Protein AF-A0A0G1Y4P2-F1 (afdb_monomer_lite)

Secondary structure (DSSP, 8-state):
---HHHHHHHHHHHHHHSS-EEEEEEEEESSPPTTS-SS-EEEEEEEETTS-EEEEEEE--TT----TT-EEEEEEEEEEE-TTSPEEEEEEEEE---------------------------

pLDDT: mean 83.76, std 13.34, range [51.0, 97.94]

Structure (mmCIF, N/CA/C/O backbone):
data_AF-A0A0G1Y4P2-F1
#
_entry.id   AF-A0A0G1Y4P2-F1
#
loop_
_atom_site.group_PDB
_atom_site.id
_atom_site.type_symbol
_atom_site.label_atom_id
_atom_site.label_al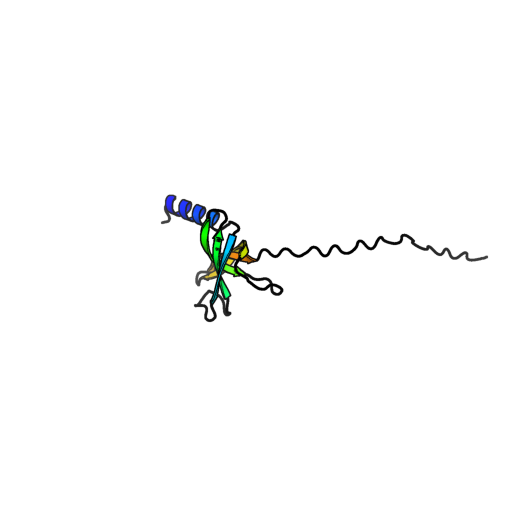t_id
_atom_site.label_comp_id
_atom_site.label_asym_id
_atom_site.label_entity_id
_atom_site.label_seq_id
_atom_site.pdbx_PDB_ins_code
_atom_site.Cartn_x
_atom_site.Cartn_y
_atom_site.Cartn_z
_atom_site.occupancy
_atom_site.B_iso_or_equiv
_atom_site.auth_seq_id
_atom_site.auth_comp_id
_atom_site.auth_asym_id
_atom_site.auth_atom_id
_atom_site.pdbx_PDB_model_num
ATOM 1 N N . MET A 1 1 ? -11.468 12.819 -25.129 1.00 51.00 1 MET A N 1
ATOM 2 C CA . MET A 1 1 ? -12.020 13.963 -24.369 1.00 51.00 1 MET A CA 1
ATOM 3 C C . MET A 1 1 ? -12.508 13.467 -23.014 1.00 51.00 1 MET A C 1
ATOM 5 O O . MET A 1 1 ? -13.310 12.543 -22.988 1.00 51.00 1 MET A O 1
ATOM 9 N N . SER A 1 2 ? -12.002 14.004 -21.901 1.00 67.81 2 SER A N 1
ATOM 10 C CA . SER A 1 2 ? -12.507 13.690 -20.556 1.00 67.81 2 SER A CA 1
ATOM 11 C C . SER A 1 2 ? -13.743 14.549 -20.255 1.00 67.81 2 SER A C 1
ATOM 13 O O . SER A 1 2 ? -13.673 15.773 -20.259 1.00 67.81 2 SER A O 1
ATOM 15 N N . ASN A 1 3 ? -14.896 13.916 -20.024 1.00 85.38 3 ASN A N 1
ATOM 16 C CA . ASN A 1 3 ? -16.129 14.609 -19.630 1.00 85.38 3 ASN A CA 1
ATOM 17 C C . ASN A 1 3 ? -16.045 15.012 -18.135 1.00 85.38 3 ASN A C 1
ATOM 19 O O . ASN A 1 3 ? -15.499 14.233 -17.341 1.00 85.38 3 ASN A O 1
ATOM 23 N N . PRO A 1 4 ? -16.576 16.180 -17.718 1.00 82.81 4 PRO A N 1
ATOM 24 C CA . PRO A 1 4 ? -16.621 16.614 -16.317 1.00 82.81 4 PRO A CA 1
ATOM 25 C C . PRO A 1 4 ? -17.078 15.537 -15.318 1.00 82.81 4 PRO A C 1
ATOM 27 O O . PRO A 1 4 ? -16.513 15.447 -14.227 1.00 82.81 4 PRO A O 1
ATOM 30 N N . SER A 1 5 ? -18.015 14.656 -15.681 1.00 83.88 5 SER A N 1
ATOM 31 C CA . SER A 1 5 ? -18.453 13.556 -14.806 1.00 83.88 5 SER A CA 1
ATOM 32 C C . SER A 1 5 ? -17.348 12.528 -14.528 1.00 83.88 5 SER A C 1
ATOM 34 O O . SER A 1 5 ? -17.248 1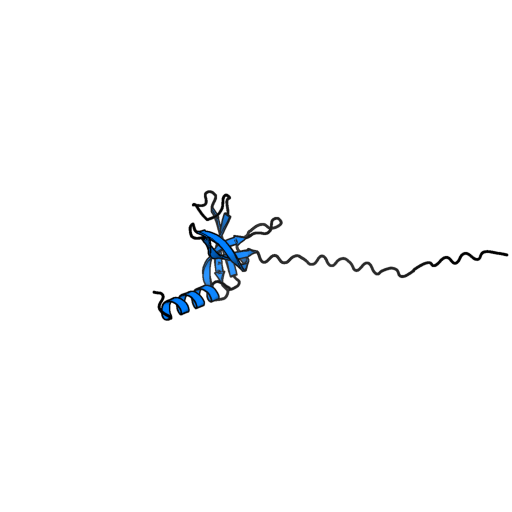2.009 -13.416 1.00 83.88 5 SER A O 1
ATOM 36 N N . VAL A 1 6 ? -16.487 12.248 -15.511 1.00 82.69 6 VAL A N 1
ATOM 37 C CA . VAL A 1 6 ? -15.337 11.337 -15.364 1.00 82.69 6 VAL A CA 1
ATOM 38 C C . VAL A 1 6 ? -14.292 11.961 -14.444 1.00 82.69 6 VAL A C 1
ATOM 40 O O . VAL A 1 6 ? -13.770 11.294 -13.552 1.00 82.69 6 VAL A O 1
ATOM 43 N N . ILE A 1 7 ? -14.043 13.261 -14.609 1.00 80.12 7 ILE A N 1
ATOM 44 C CA . ILE A 1 7 ? -13.100 14.016 -13.777 1.00 80.12 7 ILE A CA 1
ATOM 45 C C . ILE A 1 7 ? -13.583 14.054 -12.323 1.00 80.12 7 ILE A C 1
ATOM 47 O O . ILE A 1 7 ? -12.795 13.818 -11.408 1.00 80.12 7 ILE A O 1
ATOM 51 N N . TYR A 1 8 ? -14.874 14.311 -12.098 1.00 81.38 8 TYR A N 1
ATOM 52 C CA . TYR A 1 8 ? -15.459 14.304 -10.758 1.00 81.38 8 TYR A CA 1
ATOM 53 C C . TYR A 1 8 ? -15.311 12.934 -10.089 1.00 81.38 8 TYR A C 1
ATOM 55 O O . TYR A 1 8 ? -14.780 12.847 -8.984 1.00 81.38 8 TYR A O 1
ATOM 63 N N . ARG A 1 9 ? -15.681 11.850 -10.785 1.00 78.25 9 ARG A N 1
ATOM 64 C CA . ARG A 1 9 ? -15.536 10.478 -10.271 1.00 78.25 9 ARG A CA 1
ATOM 65 C C . ARG A 1 9 ? -14.086 10.142 -9.926 1.00 78.25 9 ARG A C 1
ATOM 67 O O . ARG A 1 9 ? -13.836 9.591 -8.857 1.00 78.25 9 ARG A O 1
ATOM 74 N N . ALA A 1 10 ? -13.135 10.514 -10.783 1.00 76.88 10 ALA A N 1
ATOM 75 C CA . ALA A 1 10 ? -11.712 10.299 -10.533 1.00 76.88 10 ALA A CA 1
ATOM 76 C C . ALA A 1 10 ? -11.222 11.061 -9.288 1.00 76.88 10 ALA A C 1
ATOM 78 O O . ALA A 1 10 ? -10.523 10.491 -8.449 1.00 76.88 10 ALA A O 1
ATOM 79 N N . LYS A 1 11 ? -11.642 12.323 -9.115 1.00 80.00 11 LYS A N 1
ATOM 80 C CA . LYS A 1 11 ? -11.320 13.125 -7.923 1.00 80.00 11 LYS A CA 1
ATOM 81 C C . LYS A 1 11 ? -11.903 12.515 -6.650 1.00 80.00 11 LYS A C 1
ATOM 83 O O . LYS A 1 11 ? -11.193 12.415 -5.653 1.00 80.00 11 LYS A O 1
ATOM 88 N N . THR A 1 12 ? -13.162 12.085 -6.681 1.00 80.00 12 THR A N 1
ATOM 89 C CA . THR A 1 12 ? -13.828 11.470 -5.524 1.00 80.00 12 THR A CA 1
ATOM 90 C C . THR A 1 12 ? -13.177 10.141 -5.150 1.00 80.00 12 THR A C 1
ATOM 92 O O . THR A 1 12 ? -12.905 9.905 -3.977 1.00 80.00 12 THR A O 1
ATOM 95 N N . ALA A 1 13 ? -12.841 9.304 -6.135 1.00 78.19 13 ALA A N 1
ATOM 96 C CA . ALA A 1 13 ? -12.135 8.048 -5.897 1.00 78.19 13 ALA A CA 1
ATOM 97 C C . ALA A 1 13 ? -10.744 8.273 -5.282 1.00 78.19 13 ALA A C 1
ATOM 99 O O . ALA A 1 13 ? -10.378 7.578 -4.337 1.00 78.19 13 ALA A O 1
ATOM 100 N N . CYS A 1 14 ? -9.994 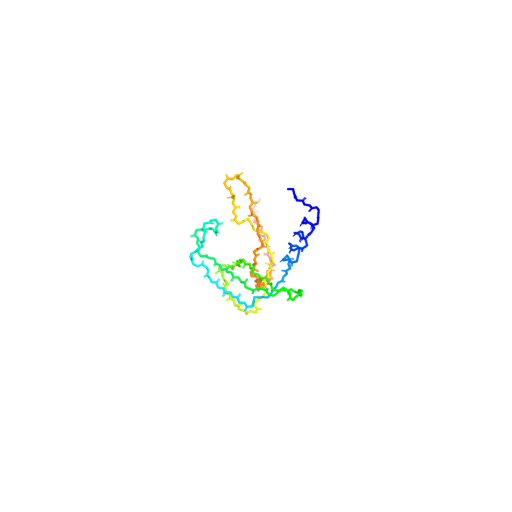9.263 -5.778 1.00 76.75 14 CYS A N 1
ATOM 101 C CA . CYS A 1 14 ? -8.690 9.628 -5.224 1.00 76.75 14 CYS A CA 1
ATOM 102 C C . CYS A 1 14 ? -8.809 10.112 -3.771 1.00 76.75 14 CYS A C 1
ATOM 104 O O . CYS A 1 14 ? -8.140 9.578 -2.891 1.00 76.75 14 CYS A O 1
ATOM 106 N N . LYS A 1 15 ? -9.734 11.042 -3.492 1.00 82.38 15 LYS A N 1
ATOM 107 C CA . LYS A 1 15 ? -10.008 11.512 -2.124 1.00 82.38 15 LYS A CA 1
ATOM 108 C C . LYS A 1 15 ? -10.372 10.373 -1.179 1.00 82.38 15 LYS A C 1
ATOM 110 O O . LYS A 1 15 ? -9.931 10.370 -0.039 1.00 82.38 15 LYS A O 1
ATOM 115 N N . ARG A 1 16 ? -11.150 9.401 -1.657 1.00 83.88 16 ARG A N 1
ATOM 116 C CA . ARG A 1 16 ? -11.539 8.239 -0.859 1.00 83.88 16 ARG A CA 1
ATOM 117 C C . ARG A 1 16 ? -10.346 7.352 -0.508 1.00 83.88 16 ARG A C 1
ATOM 119 O O . ARG A 1 16 ? -10.239 6.921 0.625 1.00 83.88 16 ARG A O 1
ATOM 126 N N . LYS A 1 17 ? -9.428 7.116 -1.452 1.00 85.44 17 LYS A N 1
ATOM 127 C CA . LYS A 1 17 ? -8.191 6.359 -1.186 1.00 85.44 17 LYS A CA 1
ATOM 128 C C . LYS A 1 17 ? -7.236 7.094 -0.240 1.00 85.44 17 LYS A C 1
ATOM 130 O O . LYS A 1 17 ? -6.479 6.446 0.472 1.00 85.44 17 LYS A O 1
ATOM 135 N N . MET A 1 18 ? -7.279 8.425 -0.209 1.00 90.62 18 MET A N 1
ATOM 136 C CA . MET A 1 18 ? -6.484 9.268 0.693 1.00 90.62 18 MET A CA 1
ATOM 137 C C . MET A 1 18 ? -7.062 9.306 2.118 1.00 90.62 18 MET A C 1
ATOM 139 O O . MET A 1 18 ? -7.207 10.370 2.712 1.00 90.62 18 MET A O 1
ATOM 143 N N . GLN A 1 19 ? -7.388 8.136 2.662 1.00 92.69 19 GLN A N 1
ATOM 144 C CA . GLN A 1 19 ? -7.790 7.941 4.051 1.00 92.69 19 GLN A CA 1
ATOM 145 C C . GLN A 1 19 ? -6.822 6.985 4.741 1.00 92.69 19 GLN A C 1
ATOM 147 O O . GLN A 1 19 ? -6.188 6.147 4.094 1.00 92.69 19 GLN A O 1
ATOM 152 N N . GLU A 1 20 ? -6.720 7.102 6.060 1.00 94.69 20 GLU A N 1
ATOM 153 C CA . GLU A 1 20 ? -6.031 6.099 6.866 1.00 94.69 20 GLU A CA 1
ATOM 154 C C . GLU A 1 20 ? -6.746 4.751 6.768 1.00 94.69 20 GLU A C 1
ATOM 156 O O . GLU A 1 20 ? -7.950 4.672 6.496 1.00 94.69 20 GLU A O 1
ATOM 161 N N . GLY A 1 21 ? -6.009 3.682 7.040 1.00 95.94 21 GLY A N 1
ATOM 162 C CA . GLY A 1 21 ? -6.579 2.347 7.024 1.00 95.94 21 GLY A CA 1
ATOM 163 C C . GLY A 1 21 ? -5.863 1.368 7.933 1.00 95.94 21 GLY A C 1
ATOM 164 O O . GLY A 1 21 ? -4.901 1.702 8.627 1.00 95.94 21 GLY A O 1
ATOM 165 N N . THR A 1 22 ? -6.364 0.142 7.921 1.00 97.38 22 THR A N 1
ATOM 166 C CA . THR A 1 22 ? -5.815 -1.006 8.630 1.00 97.38 22 THR A CA 1
ATOM 167 C C . THR A 1 22 ? -5.432 -2.089 7.626 1.00 97.38 22 THR A C 1
ATOM 169 O O . THR A 1 22 ? -6.195 -2.399 6.713 1.00 97.38 22 THR A O 1
ATOM 172 N N . VAL A 1 23 ? -4.256 -2.688 7.799 1.00 97.38 23 VAL A N 1
ATOM 173 C CA . VAL A 1 23 ? -3.786 -3.798 6.960 1.00 97.38 23 VAL A CA 1
ATOM 174 C C . VAL A 1 23 ? -4.616 -5.044 7.242 1.00 97.38 23 VAL A C 1
ATOM 176 O O . VAL A 1 23 ? -4.625 -5.533 8.369 1.00 97.38 23 VAL A O 1
ATOM 179 N N . ILE A 1 24 ? -5.269 -5.587 6.219 1.00 97.88 24 ILE A N 1
ATOM 180 C CA . ILE A 1 24 ? -6.059 -6.824 6.308 1.00 97.88 24 ILE A CA 1
ATOM 181 C C . ILE A 1 24 ? -5.258 -8.019 5.798 1.00 97.88 24 ILE A C 1
ATOM 183 O O . ILE A 1 24 ? -5.261 -9.087 6.402 1.00 97.88 24 ILE A O 1
ATOM 187 N N . SER A 1 25 ? -4.541 -7.839 4.695 1.00 97.94 25 SER A N 1
ATOM 188 C CA . SER A 1 25 ? -3.609 -8.829 4.162 1.00 97.94 25 SER A CA 1
ATOM 189 C C . SER A 1 25 ? -2.513 -8.129 3.374 1.00 97.94 25 SER A C 1
ATOM 191 O O . SER A 1 25 ? -2.665 -6.977 2.968 1.00 97.94 25 SER A O 1
ATOM 193 N N . PHE A 1 26 ? -1.390 -8.805 3.170 1.00 97.44 26 PHE A N 1
ATOM 194 C CA . PHE A 1 26 ? -0.314 -8.292 2.338 1.00 97.44 26 PHE A CA 1
ATOM 195 C C . PHE A 1 26 ? 0.445 -9.436 1.682 1.00 97.44 26 PHE A C 1
ATOM 197 O O . PHE A 1 26 ? 0.406 -10.575 2.147 1.00 97.44 26 PHE A O 1
ATOM 204 N N . THR A 1 27 ? 1.134 -9.126 0.592 1.00 96.69 27 THR A N 1
ATOM 205 C CA . THR A 1 27 ? 2.039 -10.056 -0.079 1.00 96.69 27 THR A CA 1
ATOM 206 C C . THR A 1 27 ? 3.185 -9.303 -0.742 1.00 96.69 27 THR A C 1
ATOM 208 O O . THR A 1 27 ? 3.089 -8.101 -1.004 1.00 96.69 27 THR A O 1
ATOM 211 N N . THR A 1 28 ? 4.270 -10.018 -1.017 1.00 95.62 28 THR A N 1
ATOM 212 C CA . THR A 1 28 ? 5.445 -9.480 -1.699 1.00 95.62 28 THR A CA 1
ATOM 213 C C . THR A 1 28 ? 5.407 -9.866 -3.170 1.00 95.62 28 THR A C 1
ATOM 215 O O . THR A 1 28 ? 5.355 -11.043 -3.527 1.00 95.62 28 THR A O 1
ATOM 218 N N . VAL A 1 29 ? 5.470 -8.863 -4.039 1.00 93.94 29 VAL A N 1
ATOM 219 C CA . VAL A 1 29 ? 5.645 -9.034 -5.478 1.00 93.94 29 VAL A CA 1
ATOM 220 C C . VAL A 1 29 ? 7.142 -9.094 -5.758 1.00 93.94 29 VAL A C 1
ATOM 222 O O . VAL A 1 29 ? 7.808 -8.065 -5.797 1.00 93.94 29 VAL A O 1
ATOM 225 N N . ASN A 1 30 ? 7.674 -10.304 -5.935 1.00 93.25 30 ASN A N 1
ATOM 226 C CA . ASN A 1 30 ? 9.112 -10.520 -6.150 1.00 93.25 30 ASN A CA 1
ATOM 227 C C . ASN A 1 30 ? 9.579 -10.183 -7.572 1.00 93.25 30 ASN A C 1
ATOM 229 O O . ASN A 1 30 ? 10.733 -9.823 -7.767 1.00 93.25 30 ASN A O 1
ATOM 233 N N . HIS A 1 31 ? 8.682 -10.291 -8.552 1.00 89.88 31 HIS A N 1
ATOM 234 C CA . HIS A 1 31 ? 8.978 -10.070 -9.967 1.00 89.88 31 HIS A CA 1
ATOM 235 C C . HIS A 1 31 ? 8.044 -8.979 -10.508 1.00 89.88 31 HIS A C 1
ATOM 237 O O . HIS A 1 31 ? 7.011 -9.296 -11.103 1.00 89.88 31 HIS A O 1
ATOM 243 N N . PRO A 1 32 ? 8.335 -7.695 -10.223 1.00 88.75 32 PRO A N 1
ATOM 244 C CA . PRO A 1 32 ? 7.545 -6.580 -10.733 1.00 88.75 32 PRO A CA 1
ATOM 245 C C . PRO A 1 32 ? 7.582 -6.543 -12.266 1.00 88.75 32 PRO A C 1
ATOM 247 O O . PRO A 1 32 ? 8.633 -6.726 -12.876 1.00 88.75 32 PRO A O 1
ATOM 250 N N . SER A 1 33 ? 6.442 -6.261 -12.898 1.00 86.00 33 SER A N 1
ATOM 251 C CA . SER A 1 33 ? 6.409 -5.962 -14.331 1.00 86.00 33 SER A CA 1
ATOM 252 C C . SER A 1 33 ? 7.073 -4.613 -14.625 1.00 86.00 33 SER A C 1
ATOM 254 O O . SER A 1 33 ? 7.225 -3.769 -13.735 1.00 86.00 33 SER A O 1
ATOM 256 N N . GLU A 1 34 ? 7.397 -4.361 -15.893 1.00 80.75 34 GLU A N 1
ATOM 257 C CA . GLU A 1 34 ? 8.027 -3.108 -16.309 1.00 80.75 34 GLU A CA 1
ATOM 258 C C . GLU A 1 34 ? 7.285 -1.858 -15.793 1.00 80.75 34 GLU A C 1
ATOM 260 O O . GLU A 1 34 ? 6.055 -1.730 -15.853 1.00 80.75 34 GLU A O 1
ATOM 265 N N . GLY A 1 35 ? 8.063 -0.914 -15.260 1.00 76.44 35 GLY A N 1
ATOM 266 C CA . GLY A 1 35 ? 7.569 0.355 -14.728 1.00 76.44 35 GLY A CA 1
ATOM 267 C C . GLY A 1 35 ? 7.115 0.342 -13.264 1.00 76.44 35 GLY A C 1
ATOM 268 O O . GLY A 1 35 ? 6.666 1.382 -12.798 1.00 76.44 35 GLY A O 1
ATOM 269 N N . PHE A 1 36 ? 7.242 -0.768 -12.530 1.00 77.69 36 PHE A N 1
ATOM 270 C CA . PHE A 1 36 ? 6.998 -0.813 -11.075 1.00 77.69 36 PHE A CA 1
ATOM 271 C C . PHE A 1 36 ? 8.280 -0.735 -10.227 1.00 77.69 36 PHE A C 1
ATOM 273 O O . PHE A 1 36 ? 8.225 -0.835 -9.004 1.00 77.69 36 PHE A O 1
ATOM 280 N N . GLY A 1 37 ? 9.425 -0.505 -10.874 1.00 75.81 37 GLY A N 1
ATOM 281 C CA . GLY A 1 37 ? 10.747 -0.509 -10.251 1.00 75.81 37 GLY A CA 1
ATOM 282 C C . GLY A 1 37 ? 11.502 -1.815 -10.505 1.00 75.81 37 GLY A C 1
ATOM 283 O O . GLY A 1 37 ? 10.975 -2.740 -11.117 1.00 75.81 37 GLY A O 1
ATOM 284 N N . ALA A 1 38 ? 12.760 -1.860 -10.065 1.00 74.31 38 ALA A N 1
ATOM 285 C CA . ALA A 1 38 ? 13.664 -2.986 -10.315 1.00 74.31 38 ALA A CA 1
ATOM 286 C C . ALA A 1 38 ? 13.656 -4.056 -9.207 1.00 74.31 38 ALA A C 1
ATOM 288 O O . ALA A 1 38 ? 14.256 -5.111 -9.381 1.00 74.31 38 ALA A O 1
ATOM 289 N N . GLY A 1 39 ? 13.024 -3.783 -8.061 1.00 84.75 39 GLY A N 1
ATOM 290 C CA . GLY A 1 39 ? 13.107 -4.632 -6.873 1.00 84.75 39 GLY A CA 1
ATOM 291 C C . GLY A 1 39 ? 11.747 -5.125 -6.378 1.00 84.75 39 GLY A C 1
ATOM 292 O O . GLY A 1 39 ? 10.717 -4.546 -6.737 1.00 84.75 39 GLY A O 1
ATOM 293 N N . PRO A 1 40 ? 11.736 -6.165 -5.525 1.00 90.44 40 PRO A N 1
ATOM 294 C CA . PRO A 1 40 ? 10.528 -6.615 -4.859 1.00 90.44 40 PRO A CA 1
ATOM 295 C C . PRO A 1 40 ? 9.835 -5.479 -4.109 1.00 90.44 40 PRO A C 1
ATOM 297 O O . PRO A 1 40 ? 10.486 -4.645 -3.479 1.00 90.44 40 PRO A O 1
ATOM 300 N N . PHE A 1 41 ? 8.507 -5.472 -4.135 1.00 91.94 41 PHE A N 1
ATOM 301 C CA . PHE A 1 41 ? 7.707 -4.523 -3.368 1.00 91.94 41 PHE A CA 1
ATOM 302 C C . PHE A 1 41 ? 6.525 -5.224 -2.714 1.00 91.94 41 PHE A C 1
ATOM 304 O O . PHE A 1 41 ? 6.120 -6.312 -3.122 1.00 91.94 41 PHE A O 1
ATOM 311 N N . ILE A 1 42 ? 5.968 -4.603 -1.680 1.00 94.75 42 ILE A N 1
ATOM 312 C CA . ILE A 1 42 ? 4.849 -5.171 -0.935 1.00 94.75 42 ILE A CA 1
ATOM 313 C C . ILE A 1 42 ? 3.560 -4.500 -1.384 1.00 94.75 42 ILE A C 1
ATOM 315 O O . ILE A 1 42 ? 3.498 -3.280 -1.540 1.00 94.75 42 ILE A O 1
ATOM 319 N N . ILE A 1 43 ? 2.529 -5.311 -1.583 1.00 95.38 43 ILE A N 1
ATOM 320 C CA . ILE A 1 43 ? 1.157 -4.859 -1.797 1.00 95.38 43 ILE A CA 1
ATOM 321 C C . ILE A 1 43 ? 0.304 -5.278 -0.611 1.00 95.38 43 ILE A C 1
ATOM 323 O O . ILE A 1 43 ? 0.476 -6.369 -0.067 1.00 95.38 43 ILE A O 1
ATOM 327 N N . GLY A 1 44 ? -0.617 -4.409 -0.217 1.00 96.44 44 GLY A N 1
ATOM 328 C CA . GLY A 1 44 ? -1.532 -4.639 0.890 1.00 96.44 44 GLY A CA 1
ATOM 329 C C . GLY A 1 44 ? -2.980 -4.501 0.456 1.00 96.44 44 GLY A C 1
ATOM 330 O O . GLY A 1 44 ? -3.306 -3.629 -0.351 1.00 96.44 44 GLY A O 1
ATOM 331 N N . LEU A 1 45 ? -3.843 -5.337 1.027 1.00 97.88 45 LEU A N 1
ATOM 332 C CA . LEU A 1 45 ? -5.271 -5.076 1.131 1.00 97.88 45 LEU A CA 1
ATOM 333 C C . LEU A 1 45 ? -5.515 -4.305 2.424 1.00 97.88 45 LEU A C 1
ATOM 335 O O . LEU A 1 45 ? -5.185 -4.777 3.514 1.00 97.88 45 LEU A O 1
ATOM 339 N N . ILE A 1 46 ? -6.096 -3.123 2.294 1.00 97.75 46 ILE A N 1
ATOM 340 C CA . ILE A 1 46 ? -6.268 -2.172 3.384 1.00 97.75 46 ILE A CA 1
ATOM 341 C C . ILE A 1 46 ? -7.749 -1.861 3.513 1.00 97.75 46 ILE A C 1
ATOM 343 O O . ILE A 1 46 ? -8.411 -1.543 2.526 1.00 97.75 46 ILE A O 1
ATOM 347 N N . GLU A 1 47 ? -8.261 -1.958 4.730 1.00 97.75 47 GLU A N 1
ATOM 348 C CA . GLU A 1 47 ? -9.595 -1.489 5.083 1.00 97.75 47 GLU A CA 1
ATOM 349 C C . GLU A 1 47 ? -9.481 -0.045 5.561 1.00 97.75 47 GLU A C 1
ATOM 351 O O . GLU A 1 47 ? -8.799 0.246 6.545 1.00 97.75 47 GLU A O 1
ATOM 356 N N . LEU A 1 48 ? -10.079 0.868 4.804 1.00 96.38 48 LEU A N 1
ATOM 357 C CA . LEU A 1 48 ? -10.091 2.293 5.099 1.00 96.38 48 LEU A CA 1
ATOM 358 C C . LEU A 1 48 ? -11.081 2.604 6.224 1.00 96.38 48 LEU A C 1
ATOM 360 O O . LEU A 1 48 ? -11.953 1.798 6.550 1.00 96.38 48 LEU A O 1
ATOM 364 N N . GLN A 1 49 ? -10.966 3.797 6.805 1.00 93.00 49 GLN A N 1
ATOM 365 C CA . GLN A 1 49 ? -11.873 4.254 7.865 1.00 93.00 49 GLN A CA 1
ATOM 366 C C . GLN A 1 49 ? -13.356 4.251 7.451 1.00 93.00 49 GLN A C 1
ATOM 368 O O . GLN A 1 49 ? -14.220 4.027 8.293 1.00 93.00 49 GLN A O 1
ATOM 373 N N . ASP A 1 50 ? -13.659 4.463 6.167 1.00 91.31 50 ASP A N 1
ATOM 374 C CA . ASP A 1 50 ? -15.024 4.410 5.628 1.00 91.31 50 ASP A CA 1
ATOM 375 C C . ASP A 1 50 ? -15.556 2.978 5.395 1.00 91.31 50 ASP A C 1
ATOM 377 O O . ASP A 1 50 ? -16.650 2.804 4.855 1.00 91.31 50 ASP A O 1
ATOM 381 N N . GLY A 1 51 ? -14.786 1.952 5.772 1.00 91.94 51 GLY A N 1
ATOM 382 C CA . GLY A 1 51 ? -15.113 0.537 5.594 1.00 91.94 51 GLY A CA 1
ATOM 383 C C . GLY A 1 51 ? -14.840 -0.005 4.188 1.00 91.94 51 GLY A C 1
ATOM 384 O O . GLY A 1 51 ? -14.978 -1.209 3.958 1.00 91.94 51 GLY A O 1
ATOM 385 N N . ASN A 1 52 ? -14.432 0.834 3.227 1.00 93.62 52 ASN A N 1
ATOM 386 C CA . ASN A 1 52 ? -14.039 0.343 1.911 1.00 93.62 52 ASN A CA 1
ATOM 387 C C . ASN A 1 52 ? -12.691 -0.367 1.972 1.00 93.62 52 ASN A C 1
ATOM 389 O O . ASN A 1 52 ? -11.776 0.023 2.695 1.00 93.62 52 ASN A O 1
ATOM 393 N N . ARG A 1 53 ? -12.538 -1.377 1.116 1.00 95.75 53 ARG A N 1
ATOM 394 C CA . ARG A 1 53 ? -11.276 -2.093 0.952 1.00 95.75 53 ARG A CA 1
ATOM 395 C C . ARG A 1 53 ? -10.577 -1.657 -0.317 1.00 95.75 53 ARG A C 1
ATOM 397 O O . ARG A 1 53 ? -11.187 -1.579 -1.385 1.00 95.75 53 ARG A O 1
ATOM 404 N N . VAL A 1 54 ? -9.289 -1.379 -0.199 1.00 95.25 54 VAL A N 1
ATOM 405 C CA . VAL A 1 54 ? -8.446 -0.928 -1.303 1.00 95.25 54 VAL A CA 1
ATOM 406 C C . VAL A 1 54 ? -7.155 -1.725 -1.340 1.00 95.25 54 VAL A C 1
ATOM 408 O O . VAL A 1 54 ? -6.636 -2.139 -0.308 1.00 95.25 54 VAL A O 1
ATOM 411 N N . MET A 1 55 ? -6.639 -1.939 -2.547 1.00 94.94 55 MET A N 1
ATOM 412 C CA . MET A 1 55 ? -5.294 -2.464 -2.746 1.00 94.94 55 MET A CA 1
ATOM 413 C C . MET A 1 55 ? -4.348 -1.318 -3.077 1.00 94.94 55 MET A C 1
ATOM 415 O O . MET A 1 55 ? -4.700 -0.430 -3.859 1.00 94.94 55 MET A O 1
ATOM 419 N N . GLY A 1 56 ? -3.153 -1.359 -2.503 1.00 92.81 56 GLY A N 1
ATOM 420 C CA . GLY A 1 56 ? -2.109 -0.379 -2.763 1.00 92.81 56 GLY A CA 1
ATOM 421 C C . GLY A 1 56 ? -0.733 -0.924 -2.419 1.00 92.81 56 GLY A C 1
ATOM 422 O O . GLY A 1 56 ? -0.603 -1.911 -1.691 1.00 92.81 56 GLY A O 1
ATOM 423 N N . GLN A 1 57 ? 0.303 -0.281 -2.954 1.00 94.38 57 GLN A N 1
ATOM 424 C CA . GLN A 1 57 ? 1.664 -0.572 -2.519 1.00 94.38 57 GLN A CA 1
ATOM 425 C C . GLN A 1 57 ? 1.845 -0.141 -1.068 1.00 94.38 57 GLN A C 1
ATOM 427 O O . GLN A 1 57 ? 1.234 0.830 -0.615 1.00 94.38 57 GLN A O 1
ATOM 432 N N . MET A 1 58 ? 2.712 -0.850 -0.361 1.00 94.31 58 MET A N 1
ATOM 433 C CA . MET A 1 58 ? 3.051 -0.561 1.017 1.00 94.31 58 MET A CA 1
ATOM 434 C C . MET A 1 58 ? 4.504 -0.133 1.139 1.00 94.31 58 MET A C 1
ATOM 436 O O . MET A 1 58 ? 5.400 -0.762 0.575 1.00 94.31 58 MET A O 1
ATOM 440 N N . ARG A 1 59 ? 4.742 0.906 1.937 1.00 92.88 59 ARG A N 1
ATOM 441 C CA . ARG A 1 59 ? 6.080 1.307 2.366 1.00 92.88 59 ARG A CA 1
ATOM 442 C C . ARG A 1 59 ? 6.255 1.019 3.844 1.00 92.88 59 ARG A C 1
ATOM 444 O O . ARG A 1 59 ? 5.489 1.485 4.687 1.00 92.88 59 ARG A O 1
ATOM 451 N N . ILE A 1 60 ? 7.294 0.253 4.142 1.00 91.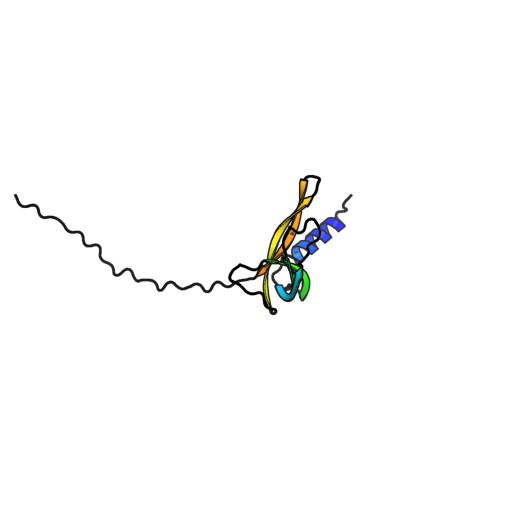50 60 ILE A N 1
ATOM 452 C CA . ILE A 1 60 ? 7.632 -0.159 5.498 1.00 91.50 60 ILE A CA 1
ATOM 453 C C . ILE A 1 60 ? 8.977 0.483 5.838 1.00 91.50 60 ILE A C 1
ATOM 455 O O . ILE A 1 60 ? 9.937 0.301 5.084 1.00 91.50 60 ILE A O 1
ATOM 459 N N . PRO A 1 61 ? 9.064 1.258 6.929 1.00 88.62 61 PRO A N 1
ATOM 460 C CA . PRO A 1 61 ? 10.338 1.772 7.415 1.00 88.62 61 PRO A CA 1
ATOM 461 C C . PRO A 1 61 ? 11.309 0.627 7.727 1.00 88.62 61 PRO A C 1
ATOM 463 O O . PRO A 1 61 ? 10.888 -0.411 8.230 1.00 88.62 61 PRO A O 1
ATOM 466 N N . ALA A 1 62 ? 12.606 0.823 7.473 1.00 84.75 62 ALA A N 1
ATOM 467 C CA . ALA A 1 62 ? 13.623 -0.233 7.580 1.00 84.75 62 ALA A CA 1
ATOM 468 C C . ALA A 1 62 ? 13.655 -0.944 8.949 1.00 84.75 62 ALA A C 1
ATOM 470 O O . ALA A 1 62 ? 13.955 -2.131 9.026 1.00 84.75 62 ALA A O 1
ATOM 471 N N . ASN A 1 63 ? 13.289 -0.235 10.018 1.00 85.44 63 ASN A N 1
ATOM 472 C CA . ASN A 1 63 ? 13.320 -0.740 11.391 1.00 85.44 63 ASN A CA 1
ATOM 473 C C . ASN A 1 63 ? 11.984 -1.359 11.837 1.00 85.44 63 ASN A C 1
ATOM 475 O O . ASN A 1 63 ? 11.745 -1.521 13.032 1.00 85.44 63 ASN A O 1
ATOM 479 N N . CYS A 1 64 ? 11.063 -1.632 10.913 1.00 86.06 64 CYS A N 1
ATOM 480 C CA . CYS A 1 64 ? 9.720 -2.102 11.230 1.00 86.06 64 CYS A CA 1
ATOM 481 C C . CYS A 1 64 ? 9.370 -3.374 10.466 1.00 86.06 64 CYS A C 1
ATOM 483 O O . CYS A 1 64 ? 9.757 -3.575 9.319 1.00 86.06 64 CYS A O 1
ATOM 485 N N . THR A 1 65 ? 8.579 -4.230 11.109 1.00 91.00 65 THR A N 1
ATOM 486 C CA . THR A 1 65 ? 8.030 -5.439 10.492 1.00 91.00 65 THR A CA 1
ATOM 487 C C . THR A 1 65 ? 6.546 -5.241 10.227 1.00 91.00 65 THR A C 1
ATOM 489 O O . THR A 1 65 ? 5.798 -4.841 11.125 1.00 91.00 65 THR A O 1
ATOM 492 N N . LEU A 1 66 ? 6.121 -5.556 9.005 1.00 92.88 66 LEU A N 1
ATOM 493 C CA . LEU A 1 66 ? 4.721 -5.497 8.612 1.00 92.88 66 LEU A CA 1
ATOM 494 C C . LEU A 1 66 ? 3.920 -6.644 9.241 1.00 92.88 66 LEU A C 1
ATOM 496 O O . LEU A 1 66 ? 4.331 -7.803 9.198 1.00 92.88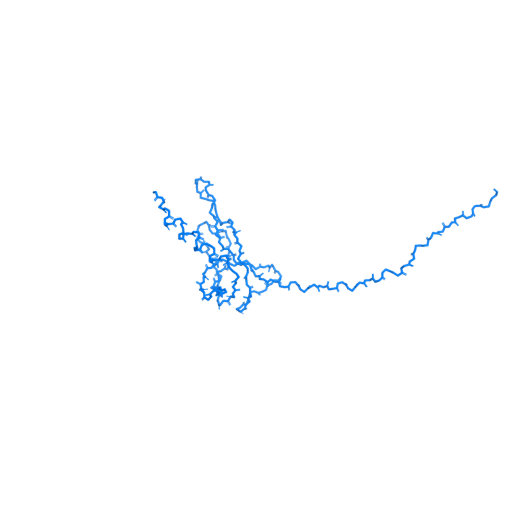 66 LEU A O 1
ATOM 500 N N . ARG A 1 67 ? 2.763 -6.315 9.814 1.00 94.94 67 ARG A N 1
ATOM 501 C CA . ARG A 1 67 ? 1.812 -7.249 10.422 1.00 94.94 67 ARG A CA 1
ATOM 502 C C . ARG A 1 67 ? 0.381 -6.850 10.068 1.00 94.94 67 ARG A C 1
ATOM 504 O O . ARG A 1 67 ? 0.062 -5.670 9.929 1.00 94.94 67 ARG A O 1
ATOM 511 N N . ILE A 1 68 ? -0.490 -7.850 9.959 1.00 96.69 68 ILE A N 1
ATOM 512 C CA . ILE A 1 68 ? -1.935 -7.642 9.806 1.00 96.69 68 ILE A CA 1
ATOM 513 C C . ILE A 1 68 ? -2.473 -6.927 11.056 1.00 96.69 68 ILE A C 1
ATOM 515 O O . ILE A 1 68 ? -2.004 -7.172 12.168 1.00 96.69 68 ILE A O 1
ATOM 519 N N . GLY A 1 69 ? -3.432 -6.022 10.868 1.00 95.56 69 GLY A N 1
ATOM 520 C CA . GLY A 1 69 ? -4.040 -5.212 11.925 1.00 95.56 69 GLY A CA 1
ATOM 521 C C . GLY A 1 69 ? -3.334 -3.880 12.197 1.00 95.56 69 GLY A C 1
ATOM 522 O O . GLY A 1 69 ? -3.878 -3.043 12.915 1.00 95.56 69 GLY A O 1
ATOM 523 N N . GLN A 1 70 ? -2.1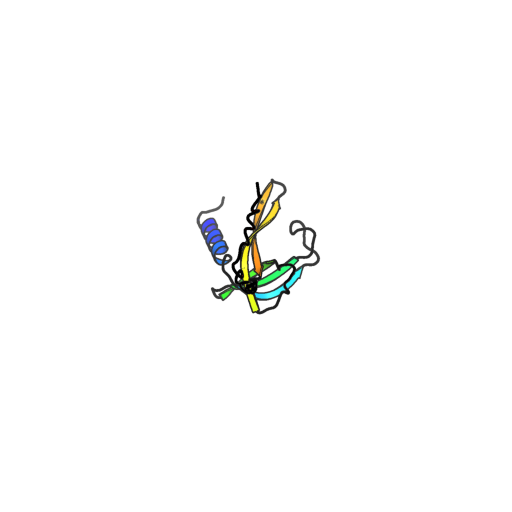55 -3.638 11.614 1.00 95.00 70 GLN A N 1
ATOM 524 C CA . GLN A 1 70 ? -1.453 -2.365 11.781 1.00 95.00 70 GLN A CA 1
ATOM 525 C C . GLN A 1 70 ? -2.140 -1.221 11.029 1.00 95.00 70 GLN A C 1
ATOM 527 O O . GLN A 1 70 ? -2.759 -1.423 9.981 1.00 95.00 70 GLN A O 1
ATOM 532 N N . LYS A 1 71 ? -1.995 -0.005 11.563 1.00 95.69 71 LYS A N 1
ATOM 533 C CA . LYS A 1 71 ? -2.474 1.223 10.927 1.00 95.69 71 LYS A CA 1
ATOM 534 C C . LYS A 1 71 ? -1.514 1.694 9.843 1.00 95.69 71 LYS A C 1
ATOM 536 O O . LYS A 1 71 ? -0.295 1.584 9.982 1.00 95.69 71 LYS A O 1
ATOM 541 N N . VAL A 1 72 ? -2.079 2.238 8.774 1.00 95.69 72 VAL A N 1
ATOM 542 C CA . VAL A 1 72 ? -1.337 2.796 7.645 1.00 95.69 72 VAL A CA 1
ATOM 543 C C . VAL A 1 72 ? -1.878 4.164 7.260 1.00 95.69 72 VAL A C 1
ATOM 545 O O . VAL A 1 72 ? -3.078 4.425 7.370 1.00 95.69 72 VAL A O 1
ATOM 548 N N . LEU A 1 73 ? -0.984 5.020 6.774 1.00 95.50 73 LEU A N 1
ATOM 549 C CA . LEU A 1 73 ? -1.286 6.355 6.280 1.00 95.50 73 LEU A CA 1
ATOM 550 C C . LEU A 1 73 ? -1.115 6.404 4.758 1.00 95.50 73 LEU A C 1
ATOM 552 O O . LEU A 1 73 ? -0.133 5.874 4.234 1.00 95.50 73 LEU A O 1
ATOM 556 N N . PRO A 1 74 ? -2.040 7.038 4.028 1.00 95.56 74 PRO A N 1
ATOM 557 C CA . PRO A 1 74 ? -1.934 7.187 2.587 1.00 95.56 74 PRO A CA 1
ATOM 558 C C . PRO A 1 74 ? -0.912 8.274 2.234 1.00 95.56 74 PRO A C 1
ATOM 560 O O . PRO A 1 74 ? -0.872 9.345 2.840 1.00 95.56 74 PRO A O 1
ATOM 563 N N . ARG A 1 75 ? -0.128 8.042 1.184 1.00 93.88 75 ARG A N 1
ATOM 564 C CA . ARG A 1 75 ? 0.828 9.004 0.639 1.00 93.88 75 ARG A CA 1
ATOM 565 C C . ARG A 1 75 ? 0.820 8.961 -0.880 1.00 93.88 75 ARG A C 1
ATOM 567 O O . ARG A 1 75 ? 0.904 7.899 -1.484 1.00 93.88 75 ARG A O 1
ATOM 574 N N . MET A 1 76 ? 0.771 10.128 -1.514 1.00 93.56 76 MET A N 1
ATOM 575 C CA . MET A 1 76 ? 0.963 10.221 -2.961 1.00 93.56 76 MET A CA 1
ATOM 576 C C . MET A 1 76 ? 2.439 10.005 -3.304 1.00 93.56 76 MET A C 1
ATOM 578 O O . MET A 1 76 ? 3.302 10.739 -2.819 1.00 93.56 76 MET A O 1
ATOM 582 N N . GLN A 1 77 ? 2.727 9.037 -4.170 1.00 91.06 77 GLN A N 1
ATOM 583 C CA . GLN A 1 77 ? 4.081 8.721 -4.617 1.00 91.06 77 GLN A CA 1
ATOM 584 C C . GLN A 1 77 ? 4.161 8.700 -6.145 1.00 91.06 77 GLN A C 1
ATOM 586 O O . GLN A 1 77 ? 3.251 8.231 -6.825 1.00 91.06 77 GLN A O 1
ATOM 591 N N . LEU A 1 78 ? 5.277 9.193 -6.691 1.00 90.88 78 LEU A N 1
ATOM 592 C CA . LEU A 1 78 ? 5.627 8.977 -8.093 1.00 90.88 78 LEU A CA 1
ATOM 593 C C . LEU A 1 78 ? 5.923 7.488 -8.302 1.00 90.88 78 LEU A C 1
ATOM 595 O O . LEU A 1 78 ? 6.867 6.961 -7.713 1.00 90.88 78 LEU A O 1
ATOM 599 N N . LEU A 1 79 ? 5.120 6.831 -9.135 1.00 87.75 79 LEU A N 1
ATOM 600 C CA . LEU A 1 79 ? 5.306 5.428 -9.487 1.00 87.75 79 LEU A CA 1
ATOM 601 C C . LEU A 1 79 ? 6.320 5.305 -10.627 1.00 87.75 79 LEU A C 1
ATOM 603 O O . LEU A 1 79 ? 7.309 4.589 -10.518 1.00 87.75 79 LEU A O 1
ATOM 607 N N . ARG A 1 80 ? 6.071 6.028 -11.725 1.00 87.62 80 ARG A N 1
ATOM 608 C CA . ARG A 1 80 ? 6.903 5.984 -12.931 1.00 87.62 80 ARG A CA 1
ATOM 609 C C . ARG A 1 80 ? 6.719 7.209 -13.807 1.00 87.62 80 ARG A C 1
ATOM 611 O O . ARG A 1 80 ? 5.747 7.952 -13.671 1.00 87.62 80 ARG A O 1
ATOM 618 N N . THR A 1 81 ? 7.620 7.350 -14.766 1.00 90.31 81 THR A N 1
ATOM 619 C CA . THR A 1 81 ? 7.496 8.294 -15.874 1.00 90.31 81 THR A CA 1
ATOM 620 C C . THR A 1 81 ? 7.318 7.494 -17.159 1.00 90.31 81 THR A C 1
ATOM 622 O O . THR A 1 81 ? 8.084 6.569 -17.416 1.00 90.31 81 THR A O 1
ATOM 625 N N . ASN A 1 82 ? 6.294 7.806 -17.949 1.00 88.56 82 ASN A N 1
ATOM 626 C CA . ASN A 1 82 ? 6.073 7.153 -19.241 1.00 88.56 82 ASN A CA 1
ATOM 627 C C . ASN A 1 82 ? 7.095 7.628 -20.291 1.00 88.56 82 ASN A C 1
ATOM 629 O O . ASN A 1 82 ? 7.742 8.657 -20.112 1.00 88.56 82 ASN A O 1
ATOM 633 N N . ALA A 1 83 ? 7.161 6.943 -21.440 1.00 88.19 83 ALA A N 1
ATOM 634 C CA . ALA A 1 83 ? 8.052 7.292 -22.559 1.00 88.19 83 ALA A CA 1
ATOM 635 C C . ALA A 1 83 ? 7.890 8.740 -23.074 1.00 88.19 83 ALA A C 1
ATOM 637 O O . ALA A 1 83 ? 8.829 9.328 -23.593 1.00 88.19 83 ALA A O 1
ATOM 638 N N . GLN A 1 84 ? 6.710 9.337 -22.889 1.00 92.50 84 GLN A N 1
ATOM 639 C CA . GLN A 1 84 ? 6.399 10.726 -23.258 1.00 92.50 84 GLN A CA 1
ATOM 640 C C . GLN A 1 84 ? 6.799 11.751 -22.176 1.00 92.50 84 GLN A C 1
ATOM 642 O O . GLN A 1 84 ? 6.415 12.913 -22.253 1.00 92.50 84 GLN A O 1
ATOM 647 N N . GLY A 1 85 ? 7.491 11.328 -21.114 1.00 89.56 85 GLY A N 1
ATOM 648 C CA . GLY A 1 85 ? 7.881 12.194 -19.998 1.00 89.56 85 GLY A CA 1
ATOM 649 C C . GLY A 1 85 ? 6.771 12.474 -18.975 1.00 89.56 85 GLY A C 1
ATOM 650 O O . GLY A 1 85 ? 6.996 13.206 -18.011 1.00 89.56 85 GLY A O 1
ATOM 651 N N . LEU A 1 86 ? 5.577 11.888 -19.134 1.00 91.81 86 LEU A N 1
ATOM 652 C CA . LEU A 1 86 ? 4.465 12.086 -18.200 1.00 91.81 86 LEU A CA 1
ATOM 653 C C . LEU A 1 86 ? 4.688 11.312 -16.893 1.00 91.81 86 LEU A C 1
ATOM 655 O O . LEU A 1 86 ? 4.872 10.093 -16.909 1.00 91.81 86 LEU A O 1
ATOM 659 N N . ARG A 1 87 ? 4.604 12.017 -15.763 1.00 91.62 87 ARG A N 1
ATOM 660 C CA . ARG A 1 87 ? 4.730 11.456 -14.411 1.00 91.62 87 ARG A CA 1
ATOM 661 C C . ARG A 1 87 ? 3.411 10.840 -13.942 1.00 91.62 87 ARG A C 1
ATOM 663 O O . ARG A 1 87 ? 2.403 11.536 -13.844 1.00 91.62 87 ARG A O 1
ATOM 670 N N . ILE A 1 88 ? 3.431 9.550 -13.623 1.00 89.25 88 ILE A N 1
ATOM 671 C CA . ILE A 1 88 ? 2.296 8.814 -13.061 1.00 89.25 88 ILE A CA 1
ATOM 672 C C . ILE A 1 88 ? 2.485 8.689 -11.555 1.00 89.25 88 ILE A C 1
ATOM 674 O O . ILE A 1 88 ? 3.466 8.110 -11.088 1.00 89.25 88 ILE A O 1
ATOM 678 N N . TYR A 1 89 ? 1.507 9.195 -10.813 1.00 90.75 89 TYR A N 1
ATOM 679 C CA . TYR A 1 89 ? 1.456 9.113 -9.361 1.00 90.75 89 TYR A CA 1
ATOM 680 C C . TYR A 1 89 ? 0.371 8.134 -8.916 1.00 90.75 89 TYR A C 1
ATOM 682 O O . TYR A 1 89 ? -0.672 8.038 -9.563 1.00 90.75 89 TYR A O 1
ATOM 690 N N . ASP A 1 90 ? 0.602 7.462 -7.794 1.00 90.50 90 ASP A N 1
ATOM 691 C CA . ASP A 1 90 ? -0.380 6.596 -7.144 1.00 90.50 90 ASP A CA 1
ATOM 692 C C . ASP A 1 90 ? -0.352 6.783 -5.620 1.00 90.50 90 ASP A C 1
ATOM 694 O O . ASP A 1 90 ? 0.561 7.410 -5.073 1.00 90.50 90 ASP A O 1
ATOM 698 N N . VAL A 1 91 ? -1.372 6.261 -4.942 1.00 92.69 91 VAL A N 1
ATOM 699 C CA . VAL A 1 91 ? -1.456 6.233 -3.481 1.00 92.69 91 VAL A CA 1
ATOM 700 C C . VAL A 1 91 ? -0.710 5.004 -2.965 1.00 92.69 91 VAL A C 1
ATOM 702 O O . VAL A 1 91 ? -1.048 3.866 -3.288 1.00 92.69 91 VAL A O 1
ATOM 705 N N . VAL A 1 92 ? 0.289 5.249 -2.129 1.00 94.38 92 VAL A N 1
ATOM 706 C CA . VAL A 1 92 ? 1.080 4.245 -1.420 1.00 94.38 92 VAL A CA 1
ATOM 707 C C . VAL A 1 92 ? 0.792 4.380 0.064 1.00 94.38 92 VAL A C 1
ATOM 709 O O . VAL A 1 92 ? 0.658 5.487 0.573 1.00 94.38 92 VAL A O 1
ATOM 712 N N . TYR A 1 93 ? 0.685 3.260 0.763 1.00 95.88 93 TYR A N 1
ATOM 713 C CA . TYR A 1 93 ? 0.354 3.245 2.178 1.00 95.88 93 TYR A CA 1
ATOM 714 C C . TYR A 1 93 ? 1.605 3.015 3.013 1.00 95.88 93 TYR A C 1
ATOM 716 O O . TYR A 1 93 ? 2.263 1.979 2.918 1.00 95.88 93 TYR A O 1
ATOM 724 N N . GLU A 1 94 ? 1.947 4.004 3.825 1.00 94.88 94 GLU A N 1
ATOM 725 C CA . GLU A 1 94 ? 3.066 3.946 4.755 1.00 94.88 94 GLU A CA 1
ATOM 726 C C . GLU A 1 94 ? 2.597 3.415 6.104 1.00 94.88 94 GLU A C 1
ATOM 728 O O . GLU A 1 94 ? 1.525 3.773 6.591 1.00 94.88 94 GLU A O 1
ATOM 733 N N . LEU A 1 95 ? 3.399 2.546 6.717 1.00 94.31 95 LEU A N 1
ATOM 734 C CA . LEU A 1 95 ? 3.111 2.058 8.058 1.00 94.31 95 LEU A CA 1
ATOM 735 C C . LEU A 1 95 ? 3.111 3.226 9.054 1.00 94.31 95 LEU A C 1
ATOM 737 O O . LEU A 1 95 ? 4.094 3.962 9.145 1.00 94.31 95 LEU A O 1
ATOM 741 N N . ALA A 1 96 ? 2.026 3.377 9.816 1.00 88.88 96 ALA A N 1
ATOM 742 C CA . ALA A 1 96 ? 1.933 4.374 10.874 1.00 88.88 96 ALA A CA 1
ATOM 743 C C . ALA A 1 96 ? 2.765 3.896 12.071 1.00 88.88 96 ALA A C 1
ATOM 745 O O . ALA A 1 96 ? 2.277 3.191 12.954 1.00 88.88 96 ALA A O 1
ATOM 746 N N . VAL A 1 97 ? 4.057 4.213 12.065 1.00 77.56 97 VAL A N 1
ATOM 747 C CA . VAL A 1 97 ? 4.952 3.865 13.168 1.00 77.56 97 VAL A CA 1
ATOM 748 C C . VAL A 1 97 ? 4.829 4.938 14.237 1.00 77.56 97 VAL A C 1
ATOM 750 O O . VAL A 1 97 ? 5.266 6.071 14.049 1.00 77.56 97 VAL A O 1
ATOM 753 N N . SER A 1 98 ? 4.265 4.577 15.385 1.00 63.62 98 SER A N 1
ATOM 754 C CA . SER A 1 98 ? 4.471 5.349 16.604 1.00 63.62 98 SER A CA 1
ATOM 755 C C . SER A 1 98 ? 5.913 5.128 17.031 1.00 63.62 98 SER A C 1
ATOM 757 O O . SER A 1 98 ? 6.237 4.106 17.634 1.00 63.62 98 SER A O 1
ATOM 759 N N . GLN A 1 99 ? 6.802 6.055 16.681 1.00 58.88 99 GLN A N 1
ATOM 760 C CA . GLN A 1 99 ? 8.085 6.131 17.360 1.00 58.88 99 GLN A CA 1
ATOM 761 C C . GLN A 1 99 ? 7.755 6.335 18.845 1.00 58.88 99 GLN A C 1
ATOM 763 O O . GLN A 1 99 ? 7.084 7.323 19.163 1.00 58.88 99 GLN A O 1
ATOM 768 N N . PRO A 1 100 ? 8.130 5.419 19.758 1.00 52.97 100 PRO A N 1
ATOM 769 C CA . PRO A 1 100 ? 8.082 5.766 21.162 1.00 52.97 100 PRO A CA 1
ATOM 770 C C . PRO A 1 100 ? 9.000 6.976 21.280 1.00 52.97 100 PRO A C 1
ATOM 772 O O . PRO A 1 100 ? 10.176 6.897 20.919 1.00 52.97 100 PRO A O 1
ATOM 775 N N . LEU A 1 101 ? 8.447 8.122 21.674 1.00 54.50 101 LEU A N 1
ATOM 776 C CA . LEU A 1 101 ? 9.269 9.236 22.106 1.00 54.50 101 LEU A CA 1
ATOM 777 C C . LEU A 1 101 ? 10.098 8.658 23.245 1.00 54.50 101 LEU A C 1
ATOM 779 O O . LEU A 1 101 ? 9.569 8.416 24.331 1.00 54.50 101 LEU A O 1
ATOM 783 N N . THR A 1 102 ? 11.365 8.348 22.979 1.00 53.62 102 THR A N 1
ATOM 784 C CA . THR A 1 102 ? 12.338 8.193 24.043 1.00 53.62 102 THR A CA 1
ATOM 785 C C . THR A 1 102 ? 12.297 9.545 24.717 1.00 53.62 102 THR A C 1
ATOM 787 O O . THR A 1 102 ? 12.795 10.528 24.173 1.00 53.62 102 THR A O 1
ATOM 790 N N . VAL A 1 103 ? 11.561 9.631 25.823 1.00 58.28 103 VAL A N 1
ATOM 791 C CA . VAL A 1 103 ? 11.660 10.760 26.726 1.00 58.28 103 VAL A CA 1
ATOM 792 C C . VAL A 1 103 ? 13.102 10.667 27.179 1.00 58.28 103 VAL A C 1
ATOM 794 O O . VAL A 1 103 ? 13.426 9.860 28.048 1.00 58.28 103 VAL A O 1
ATOM 797 N N . GLU A 1 104 ? 13.989 11.377 26.480 1.00 56.09 104 GLU A N 1
ATOM 798 C CA . GLU A 1 104 ? 15.313 11.663 26.988 1.00 56.09 104 GLU A CA 1
ATOM 799 C C . GLU A 1 104 ? 15.034 12.190 28.381 1.00 56.09 104 GLU A C 1
ATOM 801 O O . GLU A 1 104 ? 14.346 13.203 28.547 1.00 56.09 104 GLU A O 1
ATOM 806 N N . GLN A 1 105 ? 15.410 11.390 29.381 1.00 56.72 105 GLN A N 1
ATOM 807 C CA . GLN A 1 105 ? 15.370 11.811 30.763 1.00 56.72 105 GLN A CA 1
ATOM 808 C C . GLN A 1 105 ? 16.028 13.171 30.744 1.00 56.72 105 GLN A C 1
ATOM 810 O O . GLN A 1 105 ? 17.190 13.282 30.354 1.00 56.72 105 GLN A O 1
ATOM 815 N N . LYS A 1 106 ? 15.223 14.195 31.020 1.00 57.88 106 LYS A N 1
ATOM 816 C CA . LYS A 1 106 ? 15.648 15.578 31.089 1.00 57.88 106 LYS A CA 1
ATOM 817 C C . LYS A 1 106 ? 16.821 15.551 32.058 1.00 57.88 106 LYS A C 1
ATOM 819 O O . LYS A 1 106 ? 16.606 15.427 33.259 1.00 57.88 106 LYS A O 1
ATOM 824 N N . LEU A 1 107 ? 18.044 15.523 31.534 1.00 61.62 107 LEU A N 1
ATOM 825 C CA . LEU A 1 107 ? 19.242 15.706 32.327 1.00 61.62 107 LEU A CA 1
ATOM 826 C C . LEU A 1 107 ? 19.073 17.129 32.826 1.00 61.62 107 LEU A C 1
ATOM 828 O O . LEU A 1 107 ? 19.285 18.084 32.080 1.00 61.62 107 LEU A O 1
ATOM 832 N N . GLU A 1 108 ? 18.516 17.257 34.030 1.00 63.72 108 GLU A N 1
ATOM 833 C CA . GLU A 1 108 ? 18.449 18.518 34.739 1.00 63.72 108 GLU A CA 1
ATOM 834 C C . GLU A 1 108 ? 19.879 19.022 34.764 1.00 63.72 108 GLU A C 1
ATOM 836 O O . GLU A 1 108 ? 20.755 18.426 35.387 1.00 63.72 108 GLU A O 1
ATOM 841 N N . PHE A 1 109 ? 20.135 20.050 33.959 1.00 68.00 109 PHE A N 1
ATOM 842 C CA . PHE A 1 109 ? 21.432 20.686 33.899 1.00 68.00 109 PHE A CA 1
ATOM 843 C C . PHE A 1 109 ? 21.800 21.072 35.341 1.00 68.00 109 PHE A C 1
ATOM 845 O O . PHE A 1 109 ? 21.088 21.893 35.921 1.00 68.00 109 PHE A O 1
ATOM 852 N N . PRO A 1 110 ? 22.862 20.498 35.945 1.00 67.00 110 PRO A N 1
ATOM 853 C CA . PRO A 1 110 ? 23.109 20.616 37.383 1.00 67.00 110 PRO A CA 1
ATOM 854 C C . PRO A 1 110 ? 23.575 22.015 37.806 1.00 67.00 110 PRO A C 1
ATOM 856 O O . PRO A 1 110 ? 23.824 22.244 38.984 1.00 67.00 110 PRO A O 1
ATOM 859 N N . GLY A 1 111 ? 23.630 22.967 36.869 1.00 65.75 111 GLY A N 1
ATOM 860 C CA . GLY A 1 111 ? 23.537 24.379 37.196 1.00 65.75 111 GLY A CA 1
ATOM 861 C C . GLY A 1 111 ? 24.762 24.942 37.893 1.00 65.75 111 GLY A C 1
ATOM 862 O O . GLY A 1 111 ? 24.616 25.493 38.972 1.00 65.75 111 GLY A O 1
ATOM 863 N N . TYR A 1 112 ? 25.942 24.908 37.270 1.00 70.94 112 TYR A N 1
ATOM 864 C CA . TYR A 1 112 ? 26.997 25.864 37.623 1.00 70.94 112 TYR A CA 1
ATOM 865 C C . TYR A 1 112 ? 27.976 26.094 36.472 1.00 70.94 112 TYR A C 1
ATOM 867 O O . TYR A 1 112 ? 28.500 25.159 35.870 1.00 70.94 112 TYR A O 1
ATOM 875 N N . ILE A 1 113 ? 28.237 27.372 36.200 1.00 69.88 113 ILE A N 1
ATOM 876 C CA . ILE A 1 113 ? 29.381 27.844 35.422 1.00 69.88 113 ILE A CA 1
ATOM 877 C C . ILE A 1 113 ? 30.391 28.344 36.454 1.00 69.88 113 ILE A C 1
ATOM 879 O O . ILE A 1 113 ? 30.115 29.307 37.167 1.00 69.88 113 ILE A O 1
ATOM 883 N N . VAL A 1 114 ? 31.543 27.684 36.563 1.00 67.62 114 VAL A N 1
ATOM 884 C CA . VAL A 1 114 ? 32.649 28.162 37.400 1.00 67.62 114 VAL A CA 1
ATOM 885 C C . VAL A 1 114 ? 33.457 29.150 36.567 1.00 67.62 114 VAL A C 1
ATOM 887 O O . VAL A 1 114 ? 34.183 28.755 35.658 1.00 67.62 114 VAL A O 1
ATOM 890 N N . ALA A 1 115 ? 33.311 30.440 36.856 1.00 72.12 115 ALA A N 1
ATOM 891 C CA . ALA A 1 115 ? 34.224 31.459 36.358 1.00 72.12 115 ALA A CA 1
ATOM 892 C C . ALA A 1 115 ? 35.385 31.584 37.352 1.00 72.12 115 ALA A C 1
ATOM 894 O O . ALA A 1 115 ? 35.207 32.087 38.461 1.00 72.12 115 ALA A O 1
ATOM 895 N N . LEU A 1 116 ? 36.566 31.098 36.971 1.00 68.81 116 LEU A N 1
ATOM 896 C CA . LEU A 1 116 ? 37.799 31.389 37.695 1.00 68.81 116 LEU A CA 1
ATOM 897 C C . LEU A 1 116 ? 38.253 32.791 37.285 1.00 68.81 116 LEU A C 1
ATOM 899 O O . LEU A 1 116 ? 38.570 33.022 36.121 1.00 68.81 116 LEU A O 1
ATOM 903 N N . TYR A 1 117 ? 38.259 33.730 38.227 1.00 62.72 117 TYR A N 1
ATOM 904 C CA . TYR A 1 117 ? 38.990 34.979 38.059 1.00 62.72 117 TYR A CA 1
ATOM 905 C C . TYR A 1 117 ? 40.426 34.750 38.540 1.00 62.72 117 TYR A C 1
ATOM 907 O O . TYR A 1 117 ? 40.660 34.395 39.694 1.00 62.72 117 TYR A O 1
ATOM 915 N N . GLU A 1 118 ? 41.399 34.932 37.652 1.00 60.72 118 GLU A N 1
ATOM 916 C CA . GLU A 1 118 ? 42.800 35.030 38.050 1.00 60.72 118 GLU A CA 1
ATOM 917 C C . GLU A 1 118 ? 43.013 36.404 38.692 1.00 60.72 118 GLU A C 1
ATOM 919 O O . GLU A 1 118 ? 43.080 37.431 38.018 1.00 60.72 118 GLU A O 1
ATOM 924 N N . THR A 1 119 ? 43.100 36.447 40.021 1.00 59.62 119 THR A N 1
ATOM 925 C CA . THR A 1 119 ? 43.729 37.574 40.716 1.00 59.62 119 THR A CA 1
ATOM 926 C C . THR A 1 119 ? 45.220 37.550 40.391 1.00 59.62 119 THR A C 1
ATOM 928 O O . THR A 1 119 ? 45.977 36.821 41.028 1.00 59.62 119 THR A O 1
ATOM 931 N N . PHE A 1 120 ? 45.642 38.328 39.393 1.00 56.62 120 PHE A N 1
ATOM 932 C CA . PHE A 1 120 ? 47.050 38.678 39.215 1.00 56.62 120 PHE A CA 1
ATOM 933 C C . PHE A 1 120 ? 47.463 39.649 40.333 1.00 56.62 120 PHE A C 1
ATOM 935 O O . PHE A 1 120 ? 46.853 40.714 40.449 1.00 56.62 120 PHE A O 1
ATOM 942 N N . PRO A 1 121 ? 48.468 39.321 41.165 1.00 66.00 121 PRO A N 1
ATOM 943 C CA . PRO A 1 121 ? 49.042 40.274 42.096 1.00 66.00 121 PRO A CA 1
ATOM 944 C C . PRO A 1 121 ? 50.198 41.029 41.426 1.00 66.00 121 PRO A C 1
ATOM 946 O O . PRO A 1 121 ? 51.206 40.415 41.079 1.00 66.00 121 PRO A O 1
ATOM 949 N N . SER A 1 122 ? 50.055 42.350 41.290 1.00 52.56 122 SER A N 1
ATOM 950 C CA . SER A 1 122 ? 51.107 43.362 41.524 1.00 52.56 122 SER A CA 1
ATOM 951 C C . SER A 1 122 ? 50.532 44.764 41.365 1.00 52.56 122 SER A C 1
ATOM 953 O O . SER A 1 122 ? 50.161 45.098 40.216 1.00 52.56 122 SER A O 1
#

Sequence (122 aa):
MSNPSVIYRAKTACKRKMQEGTVISFTTVNHPSEGFGAGPFIIGLIELQDGNRVMGQMRIPANCTLRIGQKVLPRMQLLRTNAQGLRIYDVVYELAVSQPLTVEQKLEFPGYIVALYETFPS

Foldseek 3Di:
DDDPVNVVVVVVVQVQLQAKWFFADKDKDQDDDPQQDDGIWMKTFTQGPVRDTDIATEDEPPVDDDDGGFMWGWDKDFRGADPVRRTDIDIYTYTPDPPPPPPPPPPPPPDDDDDDDDPDDD

Radius of gyration: 25.18 Å; chains: 1; bounding box: 70×54×66 Å